Protein AF-A0A3M2UTI0-F1 (afdb_monomer_lite)

Structure (mmCIF, N/CA/C/O backbone):
data_AF-A0A3M2UTI0-F1
#
_entry.id   AF-A0A3M2UTI0-F1
#
loop_
_atom_site.group_PDB
_atom_site.id
_atom_site.type_symbol
_atom_site.label_atom_id
_atom_site.label_alt_id
_atom_site.label_comp_id
_atom_site.label_asym_id
_atom_site.label_entity_id
_atom_site.label_seq_id
_atom_site.pdbx_PDB_ins_code
_atom_site.Cartn_x
_atom_site.Cartn_y
_atom_site.Cartn_z
_atom_site.occupancy
_atom_site.B_iso_or_equiv
_atom_site.auth_seq_id
_atom_site.auth_comp_id
_atom_site.auth_asym_id
_atom_site.auth_atom_id
_atom_site.pdbx_PDB_model_num
ATOM 1 N N . CYS A 1 1 ? 14.755 9.361 -5.486 1.00 56.47 1 CYS A N 1
ATOM 2 C CA . CYS A 1 1 ? 13.608 9.275 -4.555 1.00 56.47 1 CYS A CA 1
ATOM 3 C C . CYS A 1 1 ? 13.552 7.879 -3.955 1.00 56.47 1 CYS A C 1
ATOM 5 O O . CYS A 1 1 ? 13.563 6.919 -4.710 1.00 56.47 1 CYS A O 1
ATOM 7 N N . SER A 1 2 ? 13.568 7.758 -2.626 1.00 84.62 2 SER A N 1
ATOM 8 C CA . SER A 1 2 ? 13.581 6.456 -1.948 1.00 84.62 2 SER A CA 1
ATOM 9 C C . SER A 1 2 ? 12.166 5.883 -1.864 1.00 84.62 2 SER A C 1
ATOM 11 O O . SER A 1 2 ? 11.227 6.616 -1.558 1.00 84.62 2 SER A O 1
ATOM 13 N N . VAL A 1 3 ? 12.011 4.579 -2.095 1.00 83.56 3 VAL A N 1
ATOM 14 C CA . VAL A 1 3 ? 10.735 3.845 -1.981 1.00 83.56 3 VAL A CA 1
ATOM 15 C C . VAL A 1 3 ? 10.030 4.072 -0.640 1.00 83.56 3 VAL A C 1
ATOM 17 O O . VAL A 1 3 ? 8.806 4.132 -0.598 1.00 83.56 3 VAL A O 1
ATOM 20 N N . ASN A 1 4 ? 10.786 4.305 0.435 1.00 83.94 4 ASN A N 1
ATOM 21 C CA . ASN A 1 4 ? 10.230 4.646 1.746 1.00 83.94 4 ASN A CA 1
ATOM 22 C C . ASN A 1 4 ? 9.428 5.955 1.743 1.00 83.94 4 ASN A C 1
ATOM 24 O O . ASN A 1 4 ? 8.377 6.023 2.369 1.00 83.94 4 ASN A O 1
ATOM 28 N N . ALA A 1 5 ? 9.873 6.977 1.005 1.00 88.81 5 ALA A N 1
ATOM 29 C CA . ALA A 1 5 ? 9.145 8.242 0.918 1.00 88.81 5 ALA A CA 1
ATOM 30 C C . ALA A 1 5 ? 7.792 8.060 0.211 1.00 88.81 5 ALA A C 1
ATOM 32 O O . ALA A 1 5 ? 6.792 8.640 0.625 1.00 88.81 5 ALA A O 1
ATOM 33 N N . VAL A 1 6 ? 7.756 7.209 -0.819 1.00 88.00 6 VAL A N 1
ATOM 34 C CA . VAL A 1 6 ? 6.524 6.870 -1.543 1.00 88.00 6 VAL A CA 1
ATOM 35 C C . VAL A 1 6 ? 5.584 6.057 -0.653 1.00 88.00 6 VAL A C 1
ATOM 37 O O . VAL A 1 6 ? 4.403 6.378 -0.571 1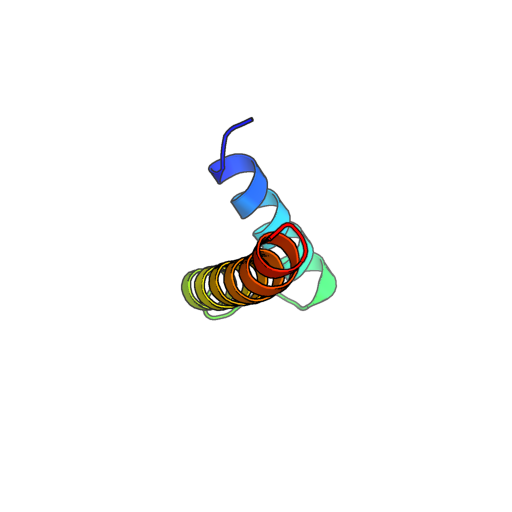.00 88.00 6 VAL A O 1
ATOM 40 N N . LEU A 1 7 ? 6.096 5.050 0.062 1.00 87.31 7 LEU A N 1
ATOM 41 C CA . LEU A 1 7 ? 5.283 4.244 0.975 1.00 87.31 7 LEU A CA 1
ATOM 42 C C . LEU A 1 7 ? 4.692 5.087 2.114 1.00 87.31 7 LEU A C 1
ATOM 44 O O . LEU A 1 7 ? 3.493 4.989 2.358 1.00 87.31 7 LEU A O 1
ATOM 48 N N . SER A 1 8 ? 5.484 5.948 2.762 1.00 87.69 8 SER A N 1
ATOM 49 C CA . SER A 1 8 ? 4.972 6.867 3.792 1.00 87.69 8 SER A CA 1
ATOM 50 C C . SER A 1 8 ? 3.931 7.842 3.252 1.00 87.69 8 SER A C 1
ATOM 52 O O . SER A 1 8 ? 2.986 8.182 3.961 1.00 87.69 8 SER A O 1
ATOM 54 N N . TYR A 1 9 ? 4.089 8.309 2.013 1.00 90.50 9 TYR A N 1
ATOM 55 C CA . TYR A 1 9 ? 3.099 9.180 1.387 1.00 90.50 9 TYR A CA 1
ATOM 56 C C . TYR A 1 9 ? 1.769 8.452 1.170 1.00 90.50 9 TYR A C 1
ATOM 58 O O . TYR A 1 9 ? 0.729 8.971 1.567 1.00 90.50 9 TYR A O 1
ATOM 66 N N . ILE A 1 10 ? 1.810 7.235 0.620 1.00 88.19 10 ILE A N 1
ATOM 67 C CA . ILE A 1 10 ? 0.612 6.414 0.398 1.00 88.19 10 ILE A CA 1
ATOM 68 C C . ILE A 1 10 ? -0.059 6.063 1.726 1.00 88.19 10 ILE A C 1
ATOM 70 O O . ILE A 1 10 ? -1.276 6.176 1.832 1.00 88.19 10 ILE A O 1
ATOM 74 N N . ASP A 1 11 ? 0.709 5.677 2.746 1.00 88.12 11 ASP A N 1
ATOM 75 C CA . ASP A 1 11 ? 0.167 5.418 4.082 1.00 88.12 11 ASP A CA 1
ATOM 76 C C . ASP A 1 11 ? -0.593 6.641 4.614 1.00 88.12 11 ASP A C 1
ATOM 78 O O . ASP A 1 11 ? -1.765 6.537 4.977 1.00 88.12 11 ASP A O 1
ATOM 82 N N . ARG A 1 12 ? 0.026 7.828 4.545 1.00 90.50 12 ARG A N 1
ATOM 83 C CA . ARG A 1 12 ? -0.591 9.084 4.984 1.00 90.50 12 ARG A CA 1
ATOM 84 C C . ARG A 1 12 ? -1.830 9.448 4.171 1.00 90.50 12 ARG A C 1
ATOM 86 O O . ARG A 1 12 ? -2.826 9.870 4.754 1.00 90.50 12 ARG A O 1
ATOM 93 N N . GLU A 1 13 ? -1.791 9.314 2.848 1.00 91.00 13 GLU A N 1
ATOM 94 C CA . GLU A 1 13 ? -2.953 9.577 1.995 1.00 91.00 13 GLU A CA 1
ATOM 95 C C . GLU A 1 13 ? -4.109 8.633 2.316 1.00 91.00 13 GLU A C 1
ATOM 97 O O . GLU A 1 13 ? -5.246 9.080 2.461 1.00 91.00 13 GLU A O 1
ATOM 102 N N . VAL A 1 14 ? -3.834 7.334 2.451 1.00 88.62 14 VAL A N 1
ATOM 103 C CA . VAL A 1 14 ? -4.873 6.339 2.726 1.00 88.62 14 VAL A CA 1
ATOM 104 C C . VAL A 1 14 ? -5.425 6.506 4.139 1.00 88.62 14 VAL A C 1
ATOM 106 O O . VAL A 1 14 ? -6.629 6.358 4.350 1.00 88.62 14 VAL A O 1
ATOM 109 N N . HIS A 1 15 ? -4.577 6.897 5.089 1.00 88.75 15 HIS A N 1
ATOM 110 C CA . HIS A 1 15 ? -5.004 7.317 6.415 1.00 88.75 15 HIS A CA 1
ATOM 111 C C . HIS A 1 15 ? -5.983 8.490 6.359 1.00 88.75 15 HIS A C 1
ATOM 113 O O . HIS A 1 15 ? -7.054 8.421 6.957 1.00 88.75 15 HIS A O 1
ATOM 119 N N . LEU A 1 16 ? -5.663 9.530 5.583 1.00 90.50 16 LEU A N 1
ATOM 120 C CA . LEU A 1 16 ? -6.511 10.715 5.459 1.00 90.50 16 LEU A CA 1
ATOM 121 C C . LEU A 1 16 ? -7.841 10.435 4.742 1.00 90.50 16 LEU A C 1
ATOM 123 O O . LEU A 1 16 ? -8.869 10.987 5.120 1.00 90.50 16 LEU A O 1
ATOM 127 N N . ARG A 1 17 ? -7.819 9.617 3.682 1.00 87.88 17 ARG A N 1
ATOM 128 C CA . ARG A 1 17 ? -8.982 9.392 2.803 1.00 87.88 17 ARG A CA 1
ATOM 129 C C . ARG A 1 17 ? -9.882 8.236 3.229 1.00 87.88 17 ARG A C 1
ATOM 131 O O . ARG A 1 17 ? -11.081 8.295 2.984 1.00 87.88 17 ARG A O 1
ATOM 138 N N . TYR A 1 18 ? -9.311 7.188 3.817 1.00 86.12 18 TYR A N 1
ATOM 139 C CA . TYR A 1 18 ? -10.012 5.936 4.125 1.00 86.12 18 TYR A CA 1
ATOM 140 C C . TYR A 1 18 ? -9.951 5.568 5.615 1.00 86.12 18 TYR A C 1
ATOM 142 O O . TYR A 1 18 ? -10.408 4.494 5.996 1.00 86.12 18 TYR A O 1
ATOM 150 N N . GLY A 1 19 ? -9.388 6.437 6.463 1.00 88.69 19 GLY A N 1
ATOM 151 C CA . GLY A 1 19 ? -9.228 6.183 7.900 1.00 88.69 19 GLY A CA 1
ATOM 152 C C . GLY A 1 19 ? -8.079 5.229 8.243 1.00 88.69 19 GLY A C 1
ATOM 153 O O . GLY A 1 19 ? -7.938 4.820 9.392 1.00 88.69 19 GLY A O 1
ATOM 154 N N . GLY A 1 20 ? -7.246 4.879 7.259 1.00 84.31 20 GLY A N 1
ATOM 155 C CA . GLY A 1 20 ? -6.047 4.062 7.439 1.00 84.31 20 GLY A CA 1
ATOM 156 C C . GLY A 1 20 ? -6.233 2.606 7.046 1.00 84.31 20 GLY A C 1
ATOM 157 O O . GLY A 1 20 ? -7.339 2.110 6.844 1.00 84.31 20 GLY A O 1
ATOM 158 N N . VAL A 1 21 ? -5.10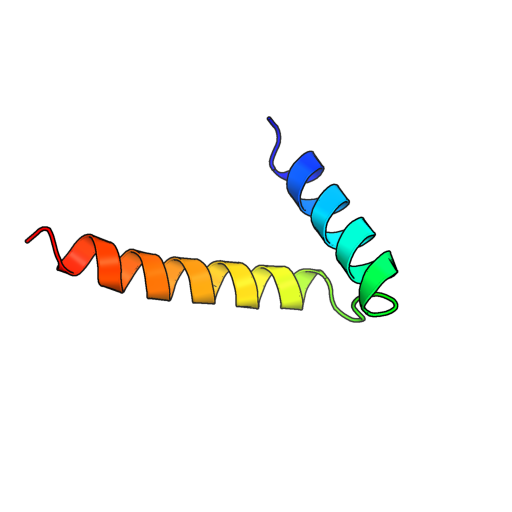8 1.904 6.910 1.00 84.81 21 VAL A N 1
ATOM 159 C CA . VAL A 1 21 ? -5.100 0.487 6.543 1.00 84.81 21 VAL A CA 1
ATOM 160 C C . VAL A 1 21 ? -4.679 -0.349 7.731 1.00 84.81 21 VAL A C 1
ATOM 162 O O . VAL A 1 21 ? -3.614 -0.164 8.306 1.00 84.81 21 VAL A O 1
ATOM 165 N N . LYS A 1 22 ? -5.497 -1.349 8.046 1.00 84.25 22 LYS A N 1
ATOM 166 C CA . LYS A 1 22 ? -5.244 -2.312 9.127 1.00 84.25 22 LYS A CA 1
ATOM 167 C C . LYS A 1 22 ? -3.986 -3.160 8.885 1.00 84.25 22 LYS A C 1
ATOM 169 O O . LYS A 1 22 ? -3.364 -3.630 9.825 1.00 84.25 22 LYS A O 1
ATOM 174 N N . ASN A 1 23 ? -3.659 -3.383 7.610 1.00 88.50 23 ASN A N 1
ATOM 175 C CA . ASN A 1 23 ? -2.547 -4.197 7.121 1.00 88.50 23 ASN A CA 1
ATOM 176 C C . ASN A 1 23 ? -1.811 -3.488 5.975 1.00 88.50 23 ASN A C 1
ATOM 178 O O . ASN A 1 23 ? -2.051 -3.778 4.801 1.00 88.50 23 ASN A O 1
ATOM 182 N N . PHE A 1 24 ? -0.891 -2.580 6.307 1.00 87.06 24 PHE A N 1
ATOM 183 C CA . PHE A 1 24 ? -0.108 -1.849 5.304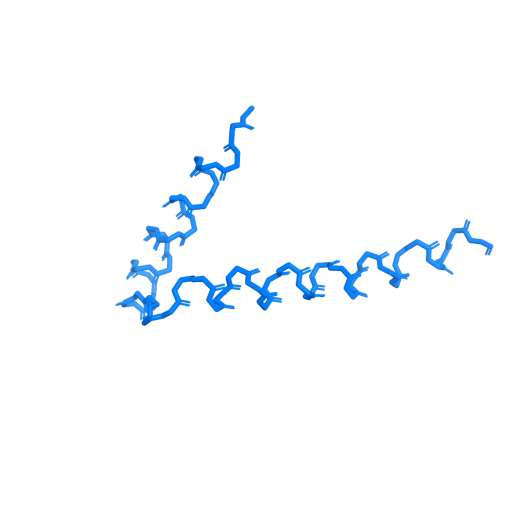 1.00 87.06 24 PHE A CA 1
ATOM 184 C C . PHE A 1 24 ? 0.707 -2.786 4.395 1.00 87.06 24 PHE A C 1
ATOM 186 O O . PHE A 1 24 ? 0.655 -2.673 3.175 1.00 87.06 24 PHE A O 1
ATOM 193 N N . SER A 1 25 ? 1.356 -3.804 4.970 1.00 88.25 25 SER A N 1
ATOM 194 C CA . SER A 1 25 ? 2.046 -4.860 4.206 1.00 88.25 25 SER A CA 1
ATOM 195 C C . SER A 1 25 ? 1.123 -5.560 3.192 1.00 88.25 25 SER A C 1
ATOM 197 O O . SER A 1 25 ? 1.517 -5.813 2.052 1.00 88.25 25 SER A O 1
ATOM 199 N N . GLY A 1 26 ? -0.137 -5.803 3.573 1.00 90.12 26 GLY A N 1
ATOM 200 C CA . GLY A 1 26 ? -1.149 -6.382 2.687 1.00 90.12 26 GLY A CA 1
ATOM 201 C C . GLY A 1 26 ? -1.509 -5.458 1.524 1.00 90.12 26 GLY A C 1
ATOM 202 O O . GLY A 1 26 ? -1.568 -5.914 0.384 1.00 90.12 26 GLY A O 1
ATOM 203 N N . LEU A 1 27 ? -1.671 -4.156 1.786 1.00 87.38 27 LEU A N 1
ATOM 204 C CA . LEU A 1 27 ? -1.904 -3.157 0.739 1.00 87.38 27 LEU A CA 1
ATOM 205 C C . LEU A 1 27 ? -0.763 -3.151 -0.279 1.00 87.38 27 LEU A C 1
ATOM 207 O O . LEU A 1 27 ? -1.013 -3.227 -1.478 1.00 87.38 27 LEU A O 1
ATOM 211 N N . ILE A 1 28 ? 0.484 -3.115 0.194 1.00 88.25 28 ILE A N 1
ATOM 212 C CA . ILE A 1 28 ? 1.659 -3.099 -0.682 1.00 88.25 28 ILE A CA 1
ATOM 213 C C . ILE A 1 28 ? 1.734 -4.372 -1.524 1.00 88.25 28 ILE A C 1
ATOM 215 O O . ILE A 1 28 ? 2.004 -4.282 -2.717 1.00 88.25 28 ILE A O 1
ATOM 219 N N . ARG A 1 29 ? 1.436 -5.548 -0.957 1.00 89.06 29 ARG A N 1
ATOM 220 C CA . ARG A 1 29 ? 1.354 -6.806 -1.719 1.00 89.06 29 ARG A CA 1
ATOM 221 C C . ARG A 1 29 ? 0.305 -6.733 -2.829 1.00 89.06 29 ARG A C 1
ATOM 223 O O . ARG A 1 29 ? 0.619 -7.089 -3.959 1.00 89.06 29 ARG A O 1
ATOM 230 N N . VAL A 1 30 ? -0.904 -6.251 -2.531 1.00 88.94 30 VAL A N 1
ATOM 231 C CA . VAL A 1 30 ? -1.986 -6.118 -3.523 1.00 88.94 30 VAL A CA 1
ATOM 232 C C . VAL A 1 30 ? -1.605 -5.127 -4.618 1.00 88.94 30 VAL A C 1
ATOM 234 O O . VAL A 1 30 ? -1.732 -5.450 -5.793 1.00 88.94 30 VAL A O 1
ATOM 237 N N . VAL A 1 31 ? -1.091 -3.952 -4.249 1.00 86.50 31 VAL A N 1
ATOM 238 C CA . VAL A 1 31 ? -0.620 -2.932 -5.196 1.00 86.50 31 VAL A CA 1
ATOM 239 C C . VAL A 1 31 ? 0.500 -3.498 -6.067 1.00 86.50 31 VAL A C 1
ATOM 241 O O . VAL A 1 31 ? 0.431 -3.399 -7.286 1.00 86.50 31 VAL A O 1
ATOM 244 N N . CYS A 1 32 ? 1.497 -4.152 -5.473 1.00 87.69 32 CYS A N 1
ATOM 245 C CA . CYS A 1 32 ? 2.623 -4.727 -6.201 1.00 87.69 32 CYS A CA 1
ATOM 246 C C . CYS A 1 32 ? 2.164 -5.817 -7.184 1.00 87.69 32 CYS A C 1
ATOM 248 O O . CYS A 1 32 ? 2.543 -5.772 -8.348 1.00 87.69 32 CYS A O 1
ATOM 250 N N . VAL A 1 33 ? 1.273 -6.726 -6.772 1.00 88.94 33 VAL A N 1
ATOM 251 C CA . VAL A 1 33 ? 0.696 -7.756 -7.656 1.00 88.94 33 VAL A CA 1
ATOM 252 C C . VAL A 1 33 ? -0.186 -7.142 -8.748 1.00 88.94 33 VAL A C 1
ATOM 254 O O . VAL A 1 33 ? -0.077 -7.541 -9.901 1.00 88.94 33 VAL A O 1
ATOM 257 N N . ALA A 1 34 ? -1.014 -6.143 -8.436 1.00 88.44 34 ALA A N 1
ATOM 258 C CA . ALA A 1 34 ? -1.838 -5.444 -9.424 1.00 88.44 34 ALA A CA 1
ATOM 259 C C . ALA A 1 34 ? -0.984 -4.696 -10.460 1.00 88.44 34 ALA A C 1
ATOM 261 O O . ALA A 1 34 ? -1.301 -4.702 -11.649 1.00 88.44 34 ALA A O 1
ATOM 262 N N . HIS A 1 35 ? 0.119 -4.085 -10.021 1.00 85.00 35 HIS A N 1
ATOM 263 C CA . HIS A 1 35 ? 1.093 -3.454 -10.904 1.00 85.00 35 HIS A CA 1
ATOM 264 C C . HIS A 1 35 ? 1.843 -4.474 -11.756 1.00 85.00 35 HIS A C 1
ATOM 266 O O . HIS A 1 35 ? 2.004 -4.222 -12.943 1.00 85.00 35 HIS A O 1
ATOM 272 N N . LEU A 1 36 ? 2.250 -5.615 -11.194 1.00 83.38 36 LEU A N 1
ATOM 273 C CA . LEU A 1 36 ? 2.874 -6.703 -11.951 1.00 83.38 36 LEU A CA 1
ATOM 274 C C . LEU A 1 36 ? 1.908 -7.271 -12.996 1.00 83.38 36 LEU A C 1
ATOM 276 O O . LEU A 1 36 ? 2.264 -7.327 -14.158 1.00 83.38 36 LEU A O 1
ATOM 280 N N . LEU A 1 37 ? 0.656 -7.564 -12.634 1.00 81.25 37 LEU A N 1
ATOM 281 C CA . LEU A 1 37 ? -0.389 -8.015 -13.569 1.00 81.25 37 LEU A CA 1
ATOM 282 C C . LEU A 1 37 ? -0.683 -6.994 -14.678 1.00 81.25 37 LEU A C 1
ATOM 284 O O . LEU A 1 37 ? -0.989 -7.356 -15.812 1.00 81.25 37 LEU A O 1
ATOM 288 N N . LYS A 1 38 ? -0.627 -5.699 -14.358 1.00 75.81 38 LYS A N 1
ATOM 289 C CA . LYS A 1 38 ? -0.800 -4.619 -15.336 1.00 75.81 38 LYS A CA 1
ATOM 290 C C . LYS A 1 38 ? 0.446 -4.425 -16.207 1.00 75.81 38 LYS A C 1
ATOM 292 O O . LYS A 1 38 ? 0.298 -4.069 -17.372 1.00 75.81 38 LYS A O 1
ATOM 297 N N . GLY A 1 39 ? 1.633 -4.639 -15.645 1.00 68.50 39 GLY A N 1
ATOM 298 C CA . GLY A 1 39 ? 2.919 -4.616 -16.337 1.00 68.50 39 GLY A CA 1
ATOM 299 C C . GLY A 1 39 ? 3.059 -5.784 -17.304 1.00 68.50 39 GLY A C 1
ATOM 300 O O . GLY A 1 39 ? 3.416 -5.559 -18.445 1.00 68.50 39 GLY A O 1
ATOM 301 N N . ASP A 1 40 ? 2.641 -6.980 -16.902 1.00 62.84 40 ASP A N 1
ATOM 302 C CA . ASP A 1 40 ? 2.609 -8.193 -17.726 1.00 62.84 40 ASP A CA 1
ATOM 303 C C . ASP A 1 40 ? 1.713 -8.006 -18.966 1.00 62.84 40 ASP A C 1
ATOM 305 O O . ASP A 1 40 ? 2.102 -8.288 -20.097 1.00 62.84 40 ASP A O 1
ATOM 309 N N . ARG A 1 41 ? 0.547 -7.364 -18.792 1.00 58.66 41 ARG A N 1
ATOM 310 C CA . ARG A 1 41 ? -0.338 -6.987 -19.913 1.00 58.66 41 ARG A CA 1
ATOM 311 C C . ARG A 1 41 ? 0.225 -5.886 -20.817 1.00 58.66 41 ARG A C 1
ATOM 313 O O . ARG A 1 41 ? -0.252 -5.752 -21.940 1.00 58.66 41 ARG A O 1
ATOM 320 N N . LEU A 1 42 ? 1.167 -5.074 -20.338 1.00 57.81 42 LEU A N 1
ATOM 321 C CA . LEU A 1 42 ? 1.818 -4.023 -21.130 1.00 57.81 42 LEU A CA 1
ATOM 322 C C . LEU A 1 42 ? 3.109 -4.520 -21.798 1.00 57.81 42 LEU A C 1
ATOM 324 O O . LEU A 1 42 ? 3.388 -4.112 -22.920 1.00 57.81 42 LEU A O 1
ATOM 328 N N . GLU A 1 43 ? 3.850 -5.429 -21.164 1.00 55.56 43 GLU A N 1
ATOM 329 C CA . GLU A 1 43 ? 5.042 -6.078 -21.720 1.00 55.56 43 GLU A CA 1
ATOM 330 C C . GLU A 1 43 ? 4.664 -7.046 -22.850 1.00 55.56 43 GLU A C 1
ATOM 332 O O . GLU A 1 43 ? 5.288 -7.034 -23.906 1.00 55.56 43 GLU A O 1
ATOM 337 N N . ASN A 1 44 ? 3.558 -7.784 -22.7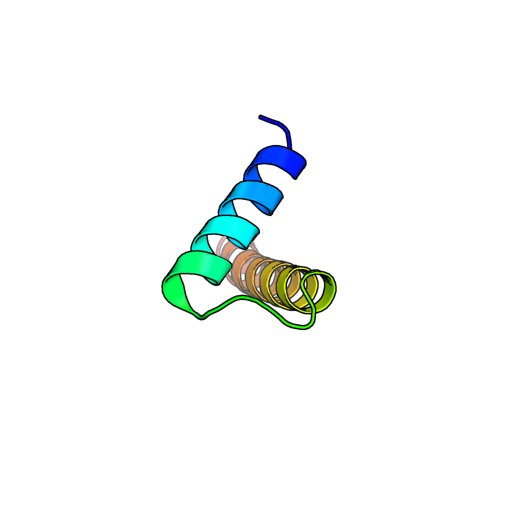08 1.00 52.25 44 ASN A N 1
ATOM 338 C 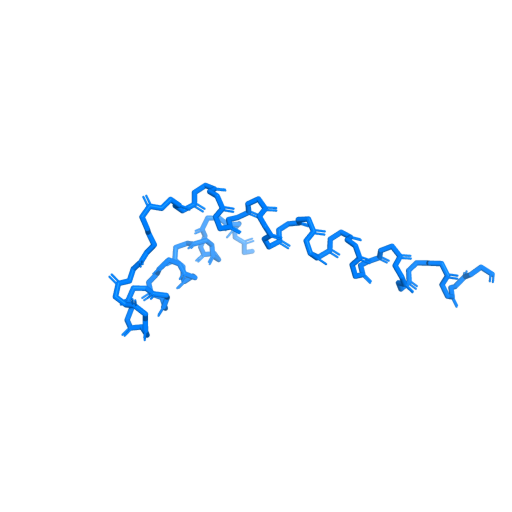CA . ASN A 1 44 ? 3.097 -8.722 -23.735 1.00 52.25 44 ASN A CA 1
ATOM 339 C C . ASN A 1 44 ? 2.398 -8.056 -24.942 1.00 52.25 44 ASN A C 1
ATOM 341 O O . ASN A 1 44 ? 1.951 -8.742 -25.855 1.00 52.25 44 ASN A O 1
ATOM 345 N N . SER A 1 45 ? 2.269 -6.723 -24.953 1.00 53.72 45 SER A N 1
ATOM 346 C CA . SER A 1 45 ? 1.803 -5.958 -26.123 1.00 53.72 45 SER A CA 1
ATOM 347 C C . SER A 1 45 ? 2.962 -5.384 -26.952 1.00 53.72 45 SER A C 1
ATOM 349 O O . SER A 1 45 ? 2.716 -4.696 -27.942 1.00 53.72 45 SER A O 1
ATOM 351 N N . HIS A 1 46 ? 4.206 -5.640 -26.537 1.00 53.34 46 HIS A N 1
ATOM 352 C CA . HI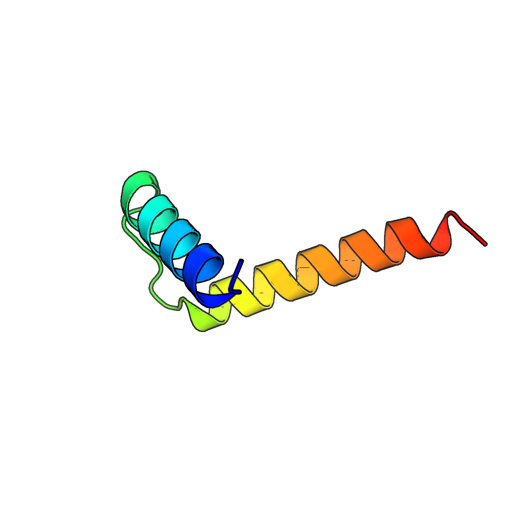S A 1 46 ? 5.443 -5.236 -27.207 1.00 53.34 46 HIS A CA 1
ATOM 353 C C . HIS A 1 46 ? 6.260 -6.456 -27.688 1.00 53.34 46 HIS A C 1
ATOM 355 O O . HIS A 1 46 ? 7.484 -6.371 -27.801 1.00 53.34 46 HIS A O 1
ATOM 361 N N . ALA A 1 47 ? 5.582 -7.576 -27.962 1.00 43.84 47 ALA A N 1
ATOM 362 C CA . ALA A 1 47 ? 6.130 -8.763 -28.617 1.00 43.84 47 ALA A CA 1
ATOM 363 C C . ALA A 1 47 ? 5.467 -8.974 -29.984 1.00 43.84 47 ALA A C 1
ATOM 365 O O . ALA A 1 47 ? 4.229 -8.795 -30.067 1.00 43.84 47 ALA A O 1
#

Radius of gyration: 13.49 Å; chains: 1; bounding box: 24×20×38 Å

Foldseek 3Di:
DDPVVVLVVVQVVCCVPVVGDPCSVVVCVVVVVVVVVVVVVVVVVVD

Sequence (47 aa):
CSVNAVLSYIDREVHLRYGGVKNFSGLIRVVCVAHLLKGDRLENSHA

Secondary structure (DSSP, 8-state):
--HHHHHHHHHHHHHHHHS--S-HHHHHHHHHHHHHHHHHHHHTT--

pLDDT: mean 80.5, std 13.17, range [43.84, 91.0]

Organism: Pseudomonas syringae pv. maculicola (NCBI:txid59511)